Protein AF-A0A662G1S2-F1 (afdb_monomer_lite)

Secondary structure (DSSP, 8-state):
--HHHHHHHHHTT---SS---EES--S-HHHHHS-----HHHHHHHHHTT-HHHHHHHHHHHHHHHHHHTT-SEE-----

Foldseek 3Di:
DALQVQVVCVVVVHDHPDNAAEDADDDCLCVQPVDDQQDDPSQVVCVVVVNNVVNLVRNVVSQVVSCVSVVHSDYDDDPD

Sequence (80 aa):
MTPKRRFMKALELEEPDRVPMFELEFQIPELFIGKRMILDEEYDYMVKRGKIEELTEHNVEILIKICRALGYDGIRLYAV

pLDDT: mean 91.8, std 8.24, range [46.94, 98.12]

Structure (mmCIF, N/CA/C/O backbone):
data_AF-A0A662G1S2-F1
#
_entry.id   AF-A0A662G1S2-F1
#
loop_
_atom_site.group_PDB
_atom_site.id
_atom_site.type_symbol
_atom_site.label_atom_id
_atom_site.label_alt_id
_atom_site.label_comp_id
_atom_site.label_asym_id
_atom_site.label_entity_id
_atom_site.label_seq_id
_atom_site.pdbx_PDB_ins_code
_atom_site.Cartn_x
_atom_site.Cartn_y
_atom_site.Cartn_z
_atom_site.occupancy
_atom_site.B_iso_or_equiv
_atom_site.auth_seq_id
_atom_site.auth_comp_id
_atom_site.auth_asym_id
_atom_site.auth_atom_id
_atom_site.pdbx_PDB_model_num
ATOM 1 N N . MET A 1 1 ? 9.656 -8.557 -15.250 1.00 90.75 1 MET A N 1
ATOM 2 C CA . MET A 1 1 ? 10.421 -8.205 -14.025 1.00 90.75 1 MET A CA 1
ATOM 3 C C . MET A 1 1 ? 9.503 -8.249 -12.799 1.00 90.75 1 MET A C 1
ATOM 5 O O . MET A 1 1 ? 8.296 -8.121 -12.978 1.00 90.75 1 MET A O 1
ATOM 9 N N . THR A 1 2 ? 10.016 -8.454 -11.576 1.00 95.62 2 THR A N 1
ATOM 10 C CA . THR A 1 2 ? 9.175 -8.343 -10.361 1.00 95.62 2 THR A CA 1
ATOM 11 C C . THR A 1 2 ? 8.858 -6.871 -10.056 1.00 95.62 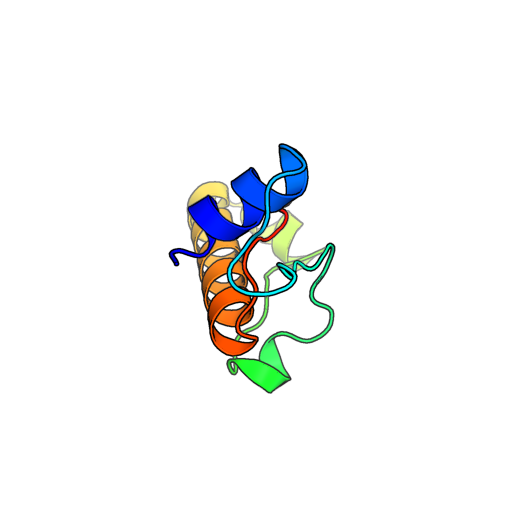2 THR A C 1
ATOM 13 O O . THR A 1 2 ? 9.697 -6.027 -10.375 1.00 95.62 2 THR A O 1
ATOM 16 N N . PRO A 1 3 ? 7.714 -6.554 -9.412 1.00 95.38 3 PRO A N 1
ATOM 17 C CA . PRO A 1 3 ? 7.375 -5.196 -8.963 1.00 95.38 3 PRO A CA 1
ATOM 18 C C . PRO A 1 3 ? 8.524 -4.483 -8.244 1.00 95.38 3 PRO A C 1
ATOM 20 O O . PRO A 1 3 ? 8.993 -3.441 -8.689 1.00 95.38 3 PRO A O 1
ATOM 23 N N . LYS A 1 4 ? 9.082 -5.132 -7.213 1.00 95.19 4 LYS A N 1
ATOM 24 C CA . LYS A 1 4 ? 10.222 -4.615 -6.445 1.00 95.19 4 LYS A CA 1
ATOM 25 C C . LYS A 1 4 ? 11.418 -4.285 -7.337 1.00 95.19 4 LYS A C 1
ATOM 27 O O . LYS A 1 4 ? 11.975 -3.201 -7.239 1.00 95.19 4 LYS A O 1
ATOM 32 N N . ARG A 1 5 ? 11.827 -5.218 -8.205 1.00 97.56 5 ARG A N 1
ATOM 33 C CA . ARG A 1 5 ? 12.994 -5.012 -9.073 1.00 97.56 5 ARG A CA 1
ATOM 34 C C . ARG A 1 5 ? 12.744 -3.882 -10.073 1.00 97.56 5 ARG A C 1
ATOM 36 O O . ARG A 1 5 ? 13.643 -3.087 -10.292 1.00 97.56 5 ARG A O 1
ATOM 43 N N . ARG A 1 6 ? 11.530 -3.778 -10.622 1.00 97.12 6 ARG A N 1
ATOM 44 C CA . ARG A 1 6 ? 11.125 -2.689 -11.525 1.00 97.12 6 ARG A CA 1
ATOM 45 C C . ARG A 1 6 ? 11.228 -1.325 -10.850 1.00 97.12 6 ARG A C 1
ATOM 47 O O . ARG A 1 6 ? 11.807 -0.411 -11.424 1.00 97.12 6 ARG A O 1
ATOM 54 N N . PHE A 1 7 ? 10.709 -1.221 -9.628 1.00 96.19 7 PHE A N 1
ATOM 55 C CA . PHE A 1 7 ? 10.746 0.007 -8.840 1.00 96.19 7 PHE A CA 1
ATOM 56 C C . PHE A 1 7 ? 12.184 0.438 -8.523 1.00 96.19 7 PHE A C 1
ATOM 58 O O . PHE A 1 7 ? 12.541 1.590 -8.745 1.00 96.19 7 PHE A O 1
ATOM 65 N N . MET A 1 8 ? 13.028 -0.502 -8.079 1.00 97.19 8 MET A N 1
ATOM 66 C CA . MET A 1 8 ? 14.431 -0.218 -7.752 1.00 97.19 8 MET A CA 1
ATOM 67 C C . MET A 1 8 ? 15.232 0.254 -8.966 1.00 97.19 8 MET A C 1
ATOM 69 O O . MET A 1 8 ? 15.896 1.276 -8.865 1.00 97.19 8 MET A O 1
ATOM 73 N N . LYS A 1 9 ? 15.099 -0.407 -10.127 1.00 97.94 9 LYS A N 1
ATOM 74 C CA . LYS A 1 9 ? 15.798 0.024 -11.351 1.00 97.94 9 LYS A CA 1
ATOM 75 C C . LYS A 1 9 ? 15.469 1.472 -11.717 1.00 97.94 9 LYS A C 1
ATOM 77 O O . LYS A 1 9 ? 16.373 2.239 -12.015 1.00 97.94 9 LYS A O 1
ATOM 82 N N . ALA A 1 10 ? 14.193 1.859 -11.640 1.00 96.81 10 ALA A N 1
ATOM 83 C CA . ALA A 1 10 ? 13.791 3.236 -11.914 1.00 96.81 10 ALA A CA 1
ATOM 84 C C . ALA A 1 10 ? 14.391 4.241 -10.910 1.00 96.81 10 ALA A C 1
ATOM 86 O O . ALA A 1 10 ? 14.818 5.318 -11.317 1.00 96.81 10 ALA A O 1
ATOM 87 N N . LEU A 1 11 ? 14.458 3.892 -9.618 1.00 95.94 11 LEU A N 1
ATOM 88 C CA . LEU A 1 11 ? 15.101 4.727 -8.590 1.00 95.94 11 LEU A CA 1
ATOM 89 C C . LEU A 1 11 ? 16.619 4.850 -8.787 1.00 95.94 11 LEU A C 1
ATOM 91 O O . LEU A 1 11 ? 17.197 5.888 -8.478 1.00 95.94 11 LEU A O 1
ATOM 95 N N . GLU A 1 12 ? 17.251 3.800 -9.302 1.00 98.00 12 GLU A N 1
ATOM 96 C CA . GLU A 1 12 ? 18.693 3.711 -9.555 1.00 98.00 12 GLU A CA 1
ATOM 97 C C . GLU A 1 12 ? 19.096 4.275 -10.930 1.00 98.00 12 GLU A C 1
ATOM 99 O O . GLU A 1 12 ? 20.251 4.154 -11.330 1.00 98.00 12 GLU A O 1
ATOM 104 N N . LEU A 1 13 ? 18.167 4.929 -11.642 1.00 97.38 13 LEU A N 1
ATOM 105 C CA . LEU A 1 13 ? 18.370 5.490 -12.986 1.00 97.38 13 LEU A CA 1
ATOM 106 C C . LEU A 1 13 ? 18.742 4.436 -14.050 1.00 97.38 13 LEU A C 1
ATOM 108 O O . LEU A 1 13 ? 19.338 4.758 -15.078 1.00 97.38 13 LEU A O 1
ATOM 112 N N . GLU A 1 14 ? 18.363 3.178 -13.825 1.00 98.12 14 GLU A N 1
ATOM 113 C CA . GLU A 1 14 ? 18.454 2.093 -14.800 1.00 98.12 14 GLU A CA 1
ATOM 114 C C . GLU A 1 14 ? 17.149 1.938 -15.602 1.00 98.12 14 GLU A C 1
ATOM 116 O O . GLU A 1 14 ? 16.091 2.426 -15.212 1.00 98.12 14 GLU A O 1
ATOM 121 N N . GLU A 1 15 ? 17.190 1.184 -16.708 1.00 97.56 15 GLU A N 1
ATOM 122 C CA . GLU A 1 15 ? 16.010 0.923 -17.543 1.00 97.56 15 GLU A CA 1
ATOM 123 C C . GLU A 1 15 ? 15.139 -0.231 -16.983 1.00 97.56 15 GLU A C 1
ATOM 125 O O . GLU A 1 15 ? 15.595 -1.389 -16.927 1.00 97.56 15 GLU A O 1
ATOM 130 N N . PRO A 1 16 ? 13.890 0.033 -16.543 1.00 97.94 16 PRO A N 1
ATOM 131 C CA . PRO A 1 16 ? 12.927 -1.001 -16.169 1.00 97.94 16 PRO A CA 1
ATOM 132 C C . PRO A 1 16 ? 12.203 -1.581 -17.401 1.00 97.94 16 PRO A C 1
ATOM 134 O O . PRO A 1 16 ? 12.238 -1.016 -18.485 1.00 97.94 16 PRO A O 1
ATOM 137 N N . ASP A 1 17 ? 11.487 -2.701 -17.240 1.00 97.44 17 ASP A N 1
ATOM 138 C CA . ASP A 1 17 ? 10.676 -3.292 -18.326 1.00 97.44 17 ASP A CA 1
ATOM 139 C C . ASP A 1 17 ? 9.418 -2.470 -18.679 1.00 97.44 17 ASP A C 1
ATOM 141 O O . ASP A 1 17 ? 8.842 -2.652 -19.747 1.00 97.44 17 ASP A O 1
ATOM 145 N N . ARG A 1 18 ? 8.985 -1.579 -17.780 1.00 96.69 18 ARG A N 1
ATOM 146 C CA . ARG A 1 18 ? 8.002 -0.502 -17.994 1.00 96.69 18 ARG A CA 1
ATOM 147 C C . ARG A 1 18 ? 8.165 0.545 -16.890 1.00 96.69 18 ARG A C 1
ATOM 149 O O . ARG A 1 18 ? 8.760 0.240 -15.855 1.00 96.69 18 ARG A O 1
ATOM 156 N N . VAL A 1 19 ? 7.567 1.725 -17.056 1.00 96.56 19 VAL A N 1
ATOM 157 C CA . VAL A 1 19 ? 7.479 2.729 -15.980 1.00 96.56 19 VAL A CA 1
ATOM 158 C C . VAL A 1 19 ? 6.771 2.110 -14.761 1.00 96.56 19 VAL A C 1
ATOM 160 O O . VAL A 1 19 ? 5.643 1.631 -14.919 1.00 96.56 19 VAL A O 1
ATOM 163 N N . PRO A 1 20 ? 7.410 2.050 -13.573 1.00 96.81 20 PRO A N 1
ATOM 164 C CA . PRO A 1 20 ? 6.753 1.549 -12.376 1.00 96.81 20 PRO A CA 1
ATOM 165 C C . PRO A 1 20 ? 5.689 2.528 -11.883 1.00 96.81 20 PRO A C 1
ATOM 167 O O . PRO A 1 20 ? 5.901 3.739 -11.895 1.00 96.81 20 PRO A O 1
ATOM 170 N N . MET A 1 21 ? 4.575 1.992 -11.393 1.00 95.12 21 MET A N 1
ATOM 171 C CA . MET A 1 21 ? 3.466 2.775 -10.839 1.00 95.12 21 MET A CA 1
ATOM 172 C C . MET A 1 21 ? 3.339 2.540 -9.333 1.00 95.12 21 MET A C 1
ATOM 174 O O . MET A 1 21 ? 3.543 1.424 -8.857 1.00 95.12 21 MET A O 1
ATOM 178 N N . PHE A 1 22 ? 2.971 3.562 -8.571 1.00 92.88 22 PHE A N 1
ATOM 179 C CA . PHE A 1 22 ? 2.532 3.416 -7.183 1.00 92.88 22 PHE A CA 1
ATOM 180 C C . PHE A 1 22 ? 1.521 4.504 -6.840 1.00 92.88 22 PHE A C 1
ATOM 182 O O . PHE A 1 22 ? 1.482 5.532 -7.511 1.00 92.88 22 PHE A O 1
ATOM 189 N N . GLU A 1 23 ? 0.744 4.275 -5.783 1.00 87.44 23 GLU A N 1
ATOM 190 C CA . GLU A 1 23 ? -0.188 5.266 -5.249 1.00 87.44 23 GLU A CA 1
ATOM 191 C C . GLU A 1 23 ? 0.255 5.744 -3.874 1.00 87.44 23 GLU A C 1
ATOM 193 O O . GLU A 1 23 ? 0.800 4.966 -3.077 1.00 87.44 23 GLU A O 1
ATOM 198 N N . LEU A 1 24 ? -0.050 7.006 -3.578 1.00 86.25 24 LEU A N 1
ATOM 199 C CA . LEU A 1 24 ? 0.088 7.537 -2.227 1.00 86.25 24 LEU A CA 1
ATOM 200 C C . LEU A 1 24 ? -1.103 7.162 -1.347 1.00 86.25 24 LEU A C 1
ATOM 202 O O . LEU A 1 24 ? -0.892 6.882 -0.164 1.00 86.25 24 LEU A O 1
ATOM 206 N N . GLU A 1 25 ? -2.315 7.157 -1.912 1.00 83.31 25 GLU A N 1
ATOM 207 C CA . GLU A 1 25 ? -3.572 6.901 -1.204 1.00 83.31 25 GLU A CA 1
ATOM 208 C C . GLU A 1 25 ? -4.636 6.264 -2.104 1.00 83.31 25 GLU A C 1
ATOM 210 O O . GLU A 1 25 ? -4.855 6.689 -3.236 1.00 83.31 25 GLU A O 1
ATOM 215 N N . PHE A 1 26 ? -5.371 5.288 -1.571 1.00 83.06 26 PHE A N 1
ATOM 216 C CA . PHE A 1 26 ? -6.521 4.707 -2.263 1.00 83.06 26 PHE A CA 1
ATOM 217 C C . PHE A 1 26 ? -7.809 5.262 -1.677 1.00 83.06 26 PHE A C 1
ATOM 219 O O . PHE A 1 26 ? -8.137 4.983 -0.529 1.00 83.06 26 PHE A O 1
ATOM 226 N N . GLN A 1 27 ? -8.549 6.021 -2.482 1.00 80.19 27 GLN A N 1
ATOM 227 C CA . GLN A 1 27 ? -9.777 6.667 -2.020 1.00 80.19 27 GLN A CA 1
ATOM 228 C C . GLN A 1 27 ? -10.968 5.706 -1.929 1.00 80.19 27 GLN A C 1
ATOM 230 O O . GLN A 1 27 ? -11.818 5.891 -1.068 1.00 80.19 27 GLN A O 1
ATOM 235 N N . ILE A 1 28 ? -11.060 4.714 -2.827 1.00 86.00 28 ILE A N 1
ATOM 236 C CA . ILE A 1 28 ? -12.255 3.857 -2.942 1.00 86.00 28 ILE A CA 1
ATOM 237 C C . ILE A 1 28 ? -11.875 2.394 -3.237 1.00 86.00 28 ILE A C 1
ATOM 239 O O . ILE A 1 28 ? -12.114 1.892 -4.344 1.00 86.00 28 ILE A O 1
ATOM 243 N N . PRO A 1 29 ? -11.23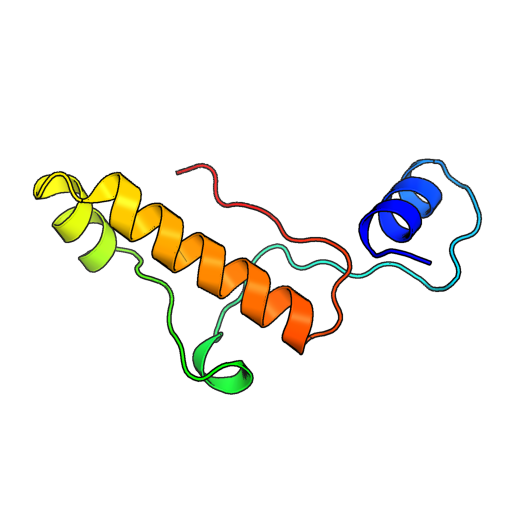1 1.678 -2.295 1.00 88.00 29 PRO A N 1
ATOM 244 C CA . PRO A 1 29 ? -10.851 0.284 -2.510 1.00 88.00 29 PRO A CA 1
ATOM 245 C C . PRO A 1 29 ? -12.044 -0.656 -2.729 1.00 88.00 29 PRO A C 1
ATOM 247 O O . PRO A 1 29 ? -11.909 -1.700 -3.374 1.00 88.00 29 PRO A O 1
ATOM 250 N N . GLU A 1 30 ? -13.236 -0.264 -2.291 1.00 92.12 30 GLU A N 1
ATOM 251 C CA . GLU A 1 30 ? -14.463 -1.048 -2.407 1.00 92.12 30 GLU A CA 1
ATOM 252 C C . GLU A 1 30 ? -14.855 -1.271 -3.870 1.00 92.12 30 GLU A C 1
ATOM 254 O O . GLU A 1 30 ? -15.341 -2.349 -4.208 1.00 92.12 30 GLU A O 1
ATOM 259 N N . LEU A 1 31 ? -14.584 -0.299 -4.751 1.00 89.94 31 LEU A N 1
ATOM 260 C CA . LEU A 1 31 ? -14.880 -0.405 -6.185 1.00 89.94 31 LEU A CA 1
ATOM 261 C C . LEU A 1 31 ? -13.994 -1.426 -6.904 1.00 89.94 31 LEU A C 1
ATOM 263 O O . LEU A 1 31 ? -14.416 -2.003 -7.903 1.00 89.94 31 LEU A O 1
ATOM 267 N N . PHE A 1 32 ? -12.778 -1.651 -6.408 1.00 89.00 32 PHE A N 1
ATOM 268 C CA . PHE A 1 32 ? -11.798 -2.516 -7.066 1.00 89.00 32 PHE A CA 1
ATOM 269 C C . PHE A 1 32 ? -11.749 -3.918 -6.468 1.00 89.00 32 PHE A C 1
ATOM 271 O O . PHE A 1 32 ? -11.515 -4.884 -7.193 1.00 89.00 32 PHE A O 1
ATOM 278 N N . ILE A 1 33 ? -11.938 -4.041 -5.151 1.00 94.12 33 ILE A N 1
ATOM 279 C CA . ILE A 1 33 ? -11.746 -5.312 -4.438 1.00 94.12 33 ILE A CA 1
ATOM 280 C C . ILE A 1 33 ? -12.900 -5.686 -3.497 1.00 94.12 33 ILE A C 1
ATOM 282 O O . ILE A 1 33 ? -12.806 -6.702 -2.807 1.00 94.12 33 ILE A O 1
ATOM 286 N N . GLY A 1 34 ? -13.968 -4.882 -3.431 1.00 93.94 34 GLY A N 1
ATOM 287 C CA . GLY A 1 34 ? -15.137 -5.151 -2.585 1.00 93.94 34 GLY A CA 1
ATOM 288 C C . GLY A 1 34 ? -14.868 -5.088 -1.076 1.00 93.94 34 GLY A C 1
ATOM 289 O O . GLY A 1 34 ? -15.670 -5.594 -0.293 1.00 93.94 34 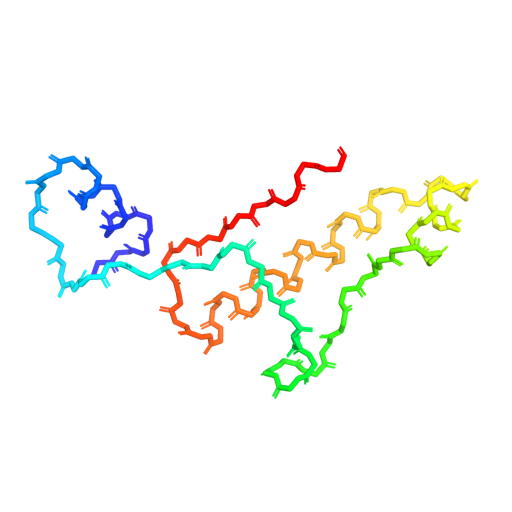GLY A O 1
ATOM 290 N N . LYS A 1 35 ? -13.738 -4.508 -0.652 1.00 93.06 35 LYS A N 1
ATOM 291 C CA . LYS A 1 35 ? -13.341 -4.353 0.756 1.00 93.06 35 LYS A CA 1
ATOM 292 C C . LYS A 1 35 ? -12.960 -2.900 1.052 1.00 93.06 35 LYS A C 1
ATOM 294 O O . LYS A 1 35 ? -12.377 -2.249 0.190 1.00 93.06 35 LYS A O 1
ATOM 299 N N . ARG A 1 36 ? -13.228 -2.454 2.286 1.00 92.88 36 ARG A N 1
ATOM 300 C CA . ARG A 1 36 ? -12.897 -1.113 2.797 1.00 92.88 36 ARG A CA 1
ATOM 301 C C . ARG A 1 36 ? -11.871 -1.142 3.914 1.00 92.88 36 ARG A C 1
ATOM 303 O O . ARG A 1 36 ? -11.904 -2.048 4.753 1.00 92.88 36 ARG A O 1
ATOM 310 N N . MET A 1 37 ? -10.995 -0.144 3.938 1.00 91.62 37 MET A N 1
ATOM 311 C CA . MET A 1 37 ? -10.105 0.069 5.078 1.00 91.62 37 MET A CA 1
ATOM 312 C C . MET A 1 37 ? -10.903 0.548 6.294 1.00 91.62 37 MET A C 1
ATOM 314 O O . MET A 1 37 ? -11.952 1.178 6.155 1.00 91.62 37 MET A O 1
ATOM 318 N N . ILE A 1 38 ? -10.393 0.242 7.483 1.00 92.50 38 ILE A N 1
ATOM 319 C CA . ILE A 1 38 ? -10.882 0.778 8.751 1.00 92.50 38 ILE A CA 1
ATOM 320 C C . ILE A 1 38 ? -10.114 2.071 9.031 1.00 92.50 38 ILE A C 1
ATOM 322 O O . ILE A 1 38 ? -8.892 2.038 9.184 1.00 92.50 38 ILE A O 1
ATOM 326 N N . LEU A 1 39 ? -10.831 3.191 9.075 1.00 90.62 39 LEU A N 1
ATOM 327 C CA . LEU A 1 39 ? -10.293 4.546 9.211 1.00 90.62 39 LEU A CA 1
ATOM 328 C C . LEU A 1 39 ? -11.067 5.337 10.280 1.00 90.62 39 LEU A C 1
ATOM 330 O O . LEU A 1 39 ? -12.106 4.883 10.766 1.00 90.62 39 LEU A O 1
ATOM 334 N N . ASP A 1 40 ? -10.545 6.512 10.631 1.00 91.75 40 ASP A N 1
ATOM 335 C CA . ASP A 1 40 ? -11.201 7.534 11.457 1.00 91.75 40 ASP A CA 1
ATOM 336 C C . ASP A 1 40 ? -11.801 6.990 12.772 1.00 91.75 40 ASP A C 1
ATOM 338 O O . ASP A 1 40 ? -11.119 6.340 13.564 1.00 91.75 40 ASP A O 1
ATOM 342 N N . GLU A 1 41 ? -13.087 7.234 13.032 1.00 95.00 41 GLU A N 1
ATOM 343 C CA . GLU A 1 41 ? -13.749 6.843 14.283 1.00 95.00 41 GLU A CA 1
ATOM 344 C C . GLU A 1 41 ? -13.723 5.324 14.527 1.00 95.00 41 GLU A C 1
ATOM 346 O O . GLU A 1 41 ? -13.621 4.871 15.670 1.00 95.00 41 GLU A O 1
ATOM 351 N N . GLU A 1 42 ? -13.791 4.522 13.459 1.00 93.94 42 GLU A N 1
ATOM 352 C CA . GLU A 1 42 ? -13.734 3.060 13.547 1.00 93.94 42 GLU A CA 1
ATOM 353 C C . GLU A 1 42 ? -12.319 2.586 13.903 1.00 93.94 42 GLU A C 1
ATOM 355 O O . GLU A 1 42 ? -12.156 1.646 14.687 1.00 93.94 42 GLU A O 1
ATOM 360 N N . TYR A 1 43 ? -11.299 3.287 13.398 1.00 93.38 43 TYR A N 1
ATOM 361 C CA . TYR A 1 43 ? -9.909 3.074 13.788 1.00 93.38 43 TYR A CA 1
ATOM 362 C C . TYR A 1 43 ? -9.712 3.347 15.283 1.00 93.38 43 TYR A C 1
ATOM 364 O O . TYR A 1 43 ? -9.269 2.463 16.023 1.00 93.38 43 TYR A O 1
ATOM 372 N N . ASP A 1 44 ? -10.129 4.524 15.755 1.00 94.56 44 ASP A N 1
ATOM 373 C CA . ASP A 1 44 ? -10.008 4.913 17.164 1.00 94.56 44 ASP A CA 1
ATOM 374 C C . ASP A 1 44 ? -10.748 3.946 18.093 1.00 94.56 44 ASP A C 1
ATOM 376 O O . ASP A 1 44 ? -10.272 3.612 19.184 1.00 94.56 44 ASP A O 1
ATOM 380 N N . TYR A 1 45 ? -11.920 3.474 17.665 1.00 96.31 45 TYR A N 1
ATOM 381 C CA . TYR A 1 45 ? -12.702 2.487 18.398 1.00 96.31 45 TYR A CA 1
ATOM 382 C C . TYR A 1 45 ? -11.956 1.153 18.543 1.00 96.31 45 TYR A C 1
ATOM 384 O O . TYR A 1 45 ? -11.892 0.595 19.642 1.00 96.31 45 TYR A O 1
ATOM 392 N N . MET A 1 46 ? -11.360 0.648 17.461 1.00 95.56 46 MET A N 1
ATOM 393 C CA . MET A 1 46 ? -10.598 -0.607 17.465 1.00 95.56 46 MET A CA 1
ATOM 394 C C . MET A 1 46 ? -9.329 -0.499 18.318 1.00 95.56 46 MET A C 1
ATOM 396 O O . MET A 1 46 ? -9.051 -1.392 19.126 1.00 95.56 46 MET A O 1
ATOM 400 N N . VAL A 1 47 ? -8.605 0.619 18.213 1.00 94.31 47 VAL A N 1
ATOM 401 C CA . VAL A 1 47 ? -7.405 0.886 19.021 1.00 94.31 47 VAL A CA 1
ATOM 402 C C . VAL A 1 47 ? -7.741 0.931 20.511 1.00 94.31 47 VAL A C 1
ATOM 404 O O . VAL A 1 47 ? -7.090 0.248 21.302 1.00 94.31 47 VAL A O 1
ATOM 407 N N . LYS A 1 48 ? -8.812 1.632 20.912 1.00 96.94 48 LYS A N 1
ATOM 408 C CA . LYS A 1 48 ? -9.276 1.674 22.316 1.00 96.94 48 LYS A CA 1
ATOM 409 C C . LYS A 1 48 ? -9.637 0.296 22.880 1.00 96.94 48 LYS A C 1
ATOM 411 O O . LYS A 1 48 ? -9.619 0.111 24.094 1.00 96.94 48 LYS A O 1
ATOM 416 N N . ARG A 1 49 ? -9.957 -0.676 22.020 1.00 96.56 49 ARG A N 1
ATOM 417 C CA . ARG A 1 49 ? -10.248 -2.069 22.399 1.00 96.56 49 ARG A CA 1
ATOM 418 C C . ARG A 1 49 ? -9.028 -2.992 22.349 1.00 96.56 49 ARG A C 1
ATOM 420 O O . ARG A 1 49 ? -9.193 -4.194 22.533 1.00 96.56 49 ARG A O 1
ATOM 427 N N . GLY A 1 50 ? -7.831 -2.455 22.105 1.00 96.38 50 GLY A N 1
ATOM 428 C CA . GLY A 1 50 ? -6.594 -3.233 22.027 1.00 96.38 50 GLY A CA 1
ATOM 429 C C . GLY A 1 50 ? -6.473 -4.085 20.762 1.00 96.38 50 GLY A C 1
ATOM 430 O O . GLY A 1 50 ? -5.684 -5.020 20.741 1.00 96.38 50 GLY A O 1
ATOM 431 N N . LYS A 1 51 ? -7.238 -3.780 19.705 1.00 96.44 51 LYS A N 1
ATOM 432 C CA . LYS A 1 51 ? -7.277 -4.551 18.446 1.00 96.44 51 LYS A CA 1
ATOM 433 C C . LYS A 1 51 ? -6.356 -3.981 17.362 1.00 96.44 51 LYS A C 1
ATOM 435 O O . LYS A 1 51 ? -6.666 -4.068 16.178 1.00 96.44 51 LYS A O 1
ATOM 440 N N . ILE A 1 52 ? -5.246 -3.355 17.754 1.00 93.56 52 ILE A N 1
ATOM 441 C CA . ILE A 1 52 ? -4.362 -2.661 16.807 1.00 93.56 52 ILE A CA 1
ATOM 442 C C . ILE A 1 52 ? -3.717 -3.618 15.795 1.00 93.56 52 ILE A C 1
ATOM 444 O O . ILE A 1 52 ? -3.592 -3.265 14.627 1.00 93.56 52 ILE A O 1
ATOM 448 N N . GLU A 1 53 ? -3.369 -4.836 16.216 1.00 94.00 53 GLU A N 1
ATOM 449 C CA . GLU A 1 53 ? -2.784 -5.855 15.339 1.00 94.00 53 GLU A CA 1
ATOM 450 C C . GLU A 1 53 ? -3.800 -6.334 14.292 1.00 94.00 53 GLU A C 1
ATOM 452 O O . GLU A 1 53 ? -3.544 -6.185 13.102 1.00 94.00 53 GLU A O 1
ATOM 457 N N . GLU A 1 54 ? -4.999 -6.758 14.717 1.00 94.69 54 GLU A N 1
ATOM 458 C CA . GLU A 1 54 ? -6.100 -7.148 13.815 1.00 94.69 54 GLU A CA 1
ATOM 459 C C . GLU A 1 54 ? -6.439 -6.039 12.803 1.00 94.69 54 GLU A C 1
ATOM 461 O O . GLU A 1 54 ? -6.636 -6.292 11.613 1.00 94.69 54 GLU A O 1
ATOM 466 N N . LEU A 1 55 ? -6.500 -4.791 13.276 1.00 94.19 55 LEU A N 1
ATOM 467 C CA . LEU A 1 55 ? -6.766 -3.630 12.435 1.00 94.19 55 LEU A CA 1
ATOM 468 C C . LEU A 1 55 ? -5.642 -3.398 11.413 1.00 94.19 55 LEU A C 1
ATOM 470 O O . LEU A 1 55 ? -5.916 -3.116 10.244 1.00 94.19 55 LEU A O 1
ATOM 474 N N . THR A 1 56 ? -4.385 -3.522 11.845 1.00 92.19 56 THR A N 1
ATOM 475 C CA . THR A 1 56 ? -3.216 -3.319 10.982 1.00 92.19 56 THR A CA 1
ATOM 476 C C . THR A 1 56 ? -3.164 -4.393 9.906 1.00 92.19 56 THR A C 1
ATOM 478 O O . THR A 1 56 ? -3.020 -4.067 8.729 1.00 92.19 56 THR A O 1
ATOM 481 N N . GLU A 1 57 ? -3.349 -5.659 10.280 1.00 93.81 57 GLU A N 1
ATOM 482 C CA . GLU A 1 57 ? -3.406 -6.780 9.341 1.00 93.81 57 GLU A CA 1
ATOM 483 C C . GLU A 1 57 ? -4.513 -6.590 8.300 1.00 93.81 57 GLU A C 1
ATOM 485 O O . GLU A 1 57 ? -4.253 -6.713 7.100 1.00 93.81 57 GLU A O 1
ATOM 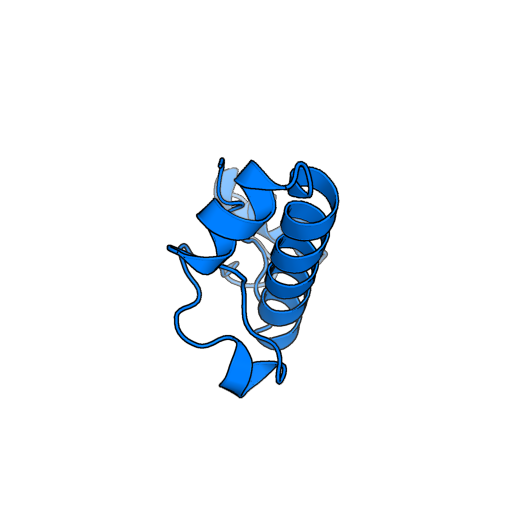490 N N . HIS A 1 58 ? -5.721 -6.215 8.735 1.00 94.19 58 HIS A N 1
ATOM 491 C CA . HIS A 1 58 ? -6.856 -5.966 7.841 1.00 94.19 58 HIS A CA 1
ATOM 492 C C . HIS A 1 58 ? -6.561 -4.855 6.824 1.00 94.19 58 HIS A C 1
ATOM 494 O O . HIS A 1 58 ? -6.741 -5.046 5.617 1.00 94.19 58 HIS A O 1
ATOM 500 N N . ASN A 1 59 ? -6.070 -3.701 7.285 1.00 92.94 59 ASN A N 1
ATOM 501 C CA . ASN A 1 59 ? -5.764 -2.575 6.402 1.00 92.94 59 ASN A CA 1
ATOM 502 C C . ASN A 1 59 ? -4.602 -2.893 5.450 1.00 92.94 59 ASN A C 1
ATOM 504 O O . ASN A 1 59 ? -4.682 -2.589 4.257 1.00 92.94 59 ASN A O 1
ATOM 508 N N . VAL A 1 60 ? -3.549 -3.561 5.931 1.00 92.31 60 VAL A N 1
ATOM 509 C CA . VAL A 1 60 ? -2.416 -3.988 5.095 1.00 92.31 60 VAL A CA 1
ATOM 510 C C . VAL A 1 60 ? -2.855 -5.009 4.041 1.00 92.31 60 VAL A C 1
ATOM 512 O O . VAL A 1 60 ? -2.435 -4.909 2.886 1.00 92.31 60 VAL A O 1
ATOM 515 N N . GLU A 1 61 ? -3.735 -5.957 4.380 1.00 93.31 61 GLU A N 1
ATOM 516 C CA . GLU A 1 61 ? -4.288 -6.914 3.414 1.00 93.31 61 GLU A CA 1
ATOM 517 C C . GLU A 1 61 ? -5.019 -6.188 2.276 1.00 93.31 61 GLU A C 1
ATOM 519 O O . GLU A 1 61 ? -4.841 -6.524 1.101 1.00 93.31 61 GLU A O 1
ATOM 524 N N . ILE A 1 62 ? -5.816 -5.173 2.614 1.00 93.62 62 ILE A N 1
ATOM 525 C CA . ILE A 1 62 ? -6.550 -4.360 1.641 1.00 93.62 62 ILE A CA 1
ATOM 526 C C . ILE A 1 62 ? -5.596 -3.596 0.731 1.00 93.62 62 ILE A C 1
ATOM 528 O O . ILE A 1 62 ? -5.737 -3.697 -0.489 1.00 93.62 62 ILE A O 1
ATOM 532 N N . LEU A 1 63 ? -4.590 -2.924 1.297 1.00 92.12 63 LEU A N 1
ATOM 533 C CA . LEU A 1 63 ? -3.550 -2.210 0.552 1.00 92.12 63 LEU A CA 1
ATOM 534 C C . LEU A 1 63 ? -2.840 -3.135 -0.449 1.00 92.12 63 LEU A C 1
ATOM 536 O O . LEU A 1 63 ? -2.723 -2.824 -1.637 1.00 92.12 63 LEU A O 1
ATOM 540 N N . ILE A 1 64 ? -2.425 -4.324 -0.008 1.00 91.56 64 ILE A N 1
ATOM 541 C CA . ILE A 1 64 ? -1.778 -5.307 -0.887 1.00 91.56 64 ILE A CA 1
ATOM 542 C C . ILE A 1 64 ? -2.729 -5.753 -2.005 1.00 91.56 64 ILE A C 1
ATOM 544 O O . ILE A 1 64 ? -2.310 -5.881 -3.160 1.00 91.56 64 ILE A O 1
ATOM 548 N N . LYS A 1 65 ? -4.002 -6.004 -1.684 1.00 93.56 65 LYS A N 1
ATOM 549 C CA . LYS A 1 65 ? -5.003 -6.455 -2.658 1.00 93.56 65 LYS A CA 1
ATOM 550 C C . LYS A 1 65 ? -5.285 -5.406 -3.723 1.00 93.56 65 LYS A C 1
ATOM 552 O O . LYS A 1 65 ? -5.269 -5.758 -4.901 1.00 93.56 65 LYS A O 1
ATOM 55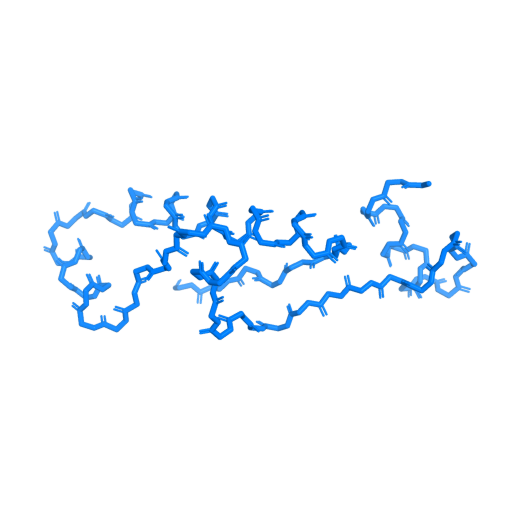7 N N . ILE A 1 66 ? -5.488 -4.145 -3.342 1.00 92.94 66 ILE A N 1
ATOM 558 C CA . ILE A 1 66 ? -5.731 -3.079 -4.319 1.00 92.94 66 ILE A CA 1
ATOM 559 C C . ILE A 1 66 ? -4.497 -2.797 -5.178 1.00 92.94 66 ILE A C 1
ATOM 561 O O . ILE A 1 66 ? -4.623 -2.698 -6.396 1.00 92.94 66 ILE A O 1
ATOM 565 N N . CYS A 1 67 ? -3.298 -2.786 -4.584 1.00 92.25 67 CYS A N 1
ATOM 566 C CA . CYS A 1 67 ? -2.043 -2.634 -5.324 1.00 92.25 67 CYS A CA 1
ATOM 567 C C . CYS A 1 67 ? -1.912 -3.694 -6.429 1.00 92.25 67 CYS A C 1
ATOM 569 O O . CYS A 1 67 ? -1.616 -3.379 -7.582 1.00 92.25 67 CYS A O 1
ATOM 571 N N . ARG A 1 68 ? -2.222 -4.956 -6.101 1.00 91.56 68 ARG A N 1
ATOM 572 C CA . ARG A 1 68 ? -2.223 -6.056 -7.076 1.00 91.56 68 ARG A CA 1
ATOM 573 C C . ARG A 1 68 ? -3.322 -5.908 -8.126 1.00 91.56 68 ARG A C 1
ATOM 575 O O . ARG A 1 68 ? -3.042 -6.137 -9.298 1.00 91.56 68 ARG A O 1
ATOM 582 N N . ALA A 1 69 ? -4.538 -5.538 -7.724 1.00 92.88 69 ALA A N 1
ATOM 583 C CA . ALA A 1 69 ? -5.674 -5.383 -8.635 1.00 92.88 69 ALA A CA 1
ATOM 584 C C . ALA A 1 69 ? -5.431 -4.292 -9.692 1.00 92.88 69 ALA A C 1
ATOM 586 O O . ALA A 1 69 ? -5.809 -4.462 -10.847 1.00 92.88 69 ALA A O 1
ATOM 587 N N . LEU A 1 70 ? -4.748 -3.210 -9.313 1.00 91.94 70 LEU A N 1
ATOM 588 C CA . LEU A 1 70 ? -4.402 -2.099 -10.204 1.00 91.94 70 LEU A CA 1
ATOM 589 C C . LEU A 1 70 ? -3.093 -2.317 -10.980 1.00 91.94 70 LEU A C 1
ATOM 591 O O . LEU A 1 70 ? -2.720 -1.494 -11.813 1.00 91.94 70 LEU A O 1
ATOM 595 N N . GLY A 1 71 ? -2.377 -3.415 -10.719 1.00 92.25 71 GLY A N 1
ATOM 596 C CA . GLY A 1 71 ? -1.089 -3.692 -11.353 1.00 92.25 71 GLY A CA 1
ATOM 597 C C . GLY A 1 71 ? 0.000 -2.689 -10.963 1.00 92.25 71 GLY A C 1
ATOM 598 O O . GLY A 1 71 ? 0.865 -2.373 -11.786 1.00 92.25 71 GLY A O 1
ATOM 599 N N . TYR A 1 72 ? 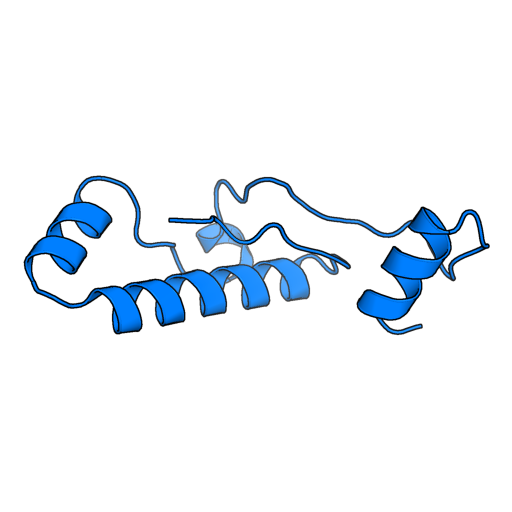-0.057 -2.164 -9.738 1.00 94.38 72 TYR A N 1
ATOM 600 C CA . TYR A 1 72 ? 0.931 -1.229 -9.208 1.00 94.38 72 TYR A CA 1
ATOM 601 C C . TYR A 1 72 ? 2.165 -1.979 -8.697 1.00 94.38 72 TYR A C 1
ATOM 603 O O . TYR A 1 72 ? 2.127 -3.161 -8.346 1.00 94.38 72 TYR A O 1
ATOM 611 N N . ASP A 1 73 ? 3.296 -1.286 -8.717 1.00 95.06 73 ASP A N 1
ATOM 612 C CA . ASP A 1 73 ? 4.619 -1.830 -8.430 1.00 95.06 73 ASP A CA 1
ATOM 613 C C . ASP A 1 73 ? 5.106 -1.513 -7.014 1.00 95.06 73 ASP A C 1
ATOM 615 O O . ASP A 1 73 ? 5.998 -2.188 -6.493 1.00 95.06 73 ASP A O 1
ATOM 619 N N . GLY A 1 74 ? 4.493 -0.506 -6.395 1.00 92.25 74 GLY A N 1
ATOM 620 C CA . GLY A 1 74 ? 4.728 -0.082 -5.027 1.00 92.25 74 GLY A CA 1
ATOM 621 C C . GLY A 1 74 ? 3.447 0.431 -4.380 1.00 92.25 74 GLY A C 1
ATOM 622 O O . GLY A 1 74 ? 2.461 0.742 -5.047 1.00 92.25 74 GLY A O 1
ATOM 623 N N . ILE A 1 75 ? 3.469 0.507 -3.056 1.00 90.38 75 ILE A N 1
ATOM 624 C CA . ILE A 1 75 ? 2.392 1.072 -2.250 1.00 90.38 75 ILE A CA 1
ATOM 625 C C . ILE A 1 75 ? 2.990 1.723 -1.013 1.00 90.38 75 ILE A C 1
ATOM 627 O O . ILE A 1 75 ? 3.918 1.178 -0.408 1.00 90.38 75 ILE A O 1
ATOM 631 N N . ARG A 1 76 ? 2.464 2.885 -0.633 1.00 87.12 76 ARG A N 1
ATOM 632 C CA . ARG A 1 76 ? 2.797 3.499 0.647 1.00 87.12 76 ARG A CA 1
ATOM 633 C C . ARG A 1 76 ? 2.072 2.753 1.765 1.00 87.12 76 ARG A C 1
ATOM 635 O O . ARG A 1 76 ? 0.853 2.624 1.739 1.00 87.12 76 ARG A O 1
ATOM 642 N N . LEU A 1 77 ? 2.819 2.284 2.759 1.00 81.38 77 LEU A N 1
ATOM 643 C CA . LEU A 1 77 ? 2.226 1.859 4.023 1.00 81.38 77 LEU A CA 1
ATOM 644 C C . LEU A 1 77 ? 1.966 3.108 4.868 1.00 81.38 77 LEU A C 1
ATOM 646 O O . LEU A 1 77 ? 2.847 3.961 5.003 1.00 81.38 77 LEU A O 1
ATOM 650 N N . TYR A 1 78 ? 0.759 3.231 5.412 1.00 70.19 78 TYR A N 1
ATOM 651 C CA . TYR A 1 78 ? 0.472 4.255 6.408 1.00 70.19 78 TYR A CA 1
ATOM 652 C C . TYR A 1 78 ? 1.261 3.894 7.670 1.00 70.19 78 TYR A C 1
ATOM 654 O O . TYR A 1 78 ? 1.040 2.836 8.256 1.00 70.19 78 TYR A O 1
ATOM 662 N N . ALA A 1 79 ? 2.219 4.740 8.050 1.00 50.97 79 ALA A N 1
ATOM 663 C CA . ALA A 1 79 ? 2.752 4.720 9.402 1.00 50.97 79 ALA A CA 1
ATOM 664 C C . ALA A 1 79 ? 1.654 5.306 10.296 1.00 50.97 79 ALA A C 1
ATOM 666 O O . ALA A 1 79 ? 1.414 6.512 10.259 1.00 50.97 79 ALA A O 1
ATOM 667 N N . VAL A 1 80 ? 0.921 4.420 10.964 1.00 46.94 80 VAL A N 1
ATOM 668 C CA . VAL A 1 80 ? 0.007 4.748 12.063 1.00 46.94 80 VAL A CA 1
ATOM 669 C C . VAL A 1 80 ? 0.787 5.044 13.332 1.00 46.94 80 VAL A C 1
ATOM 671 O O . VAL A 1 80 ? 1.813 4.363 13.558 1.00 46.94 80 VAL A O 1
#

Radius of gyration: 15.08 Å; chains: 1; bounding box: 34×16×41 Å